Protein AF-A0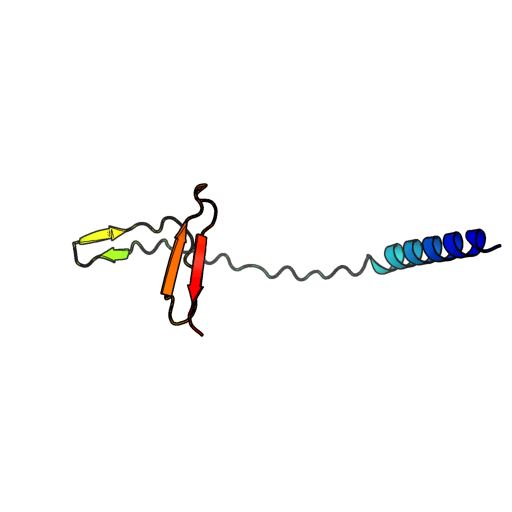A7V9ZTD6-F1 (afdb_monomer)

Radius of gyration: 26.14 Å; Cα contacts (8 Å, |Δi|>4): 48; chains: 1; bounding box: 47×27×77 Å

Foldseek 3Di:
DVVVVVVVVVVVVVVVCVVVVPPPDPPPPPPPPPPPPQPQDQDPVRDTDGDPDDDDDPDPAFDDKDADPVRPDIDIDHDD

Sequence (80 aa):
MLEKLIKKLCGFCLTAFLLTGLIGNAQTKSALSRSDKTEQTCLPTGVCLDAAGRSFAVGNMPLAMTLSPKGDRFVLSLSG

Solvent-accessible surface area (backbone atoms only — not comparable to full-atom values): 5532 Å² total; per-residue (Å²): 121,67,73,66,54,56,56,53,55,56,55,53,54,55,56,52,51,65,72,59,61,79,75,73,80,89,73,78,74,76,74,74,79,74,78,74,71,81,70,61,49,62,43,99,85,72,52,66,44,74,76,95,65,86,88,76,91,86,72,67,57,75,76,48,74,48,73,39,97,84,69,85,49,67,51,74,44,62,62,129

pLDDT: mean 72.93, std 18.08, range [41.94, 96.25]

Secondary structure (DSSP, 8-state):
-THHHHHHHHHHHHHHHHHHTT------------------EE-TTSPEEP--S------S-EEEEEE-TTSS-EEEEE--

Structure (mmCIF, N/CA/C/O backbone):
data_AF-A0A7V9ZTD6-F1
#
_entry.id   AF-A0A7V9ZTD6-F1
#
loop_
_atom_site.group_PDB
_atom_site.id
_atom_site.type_symbol
_atom_site.label_atom_id
_atom_site.label_alt_id
_atom_site.label_comp_id
_atom_site.label_asym_id
_atom_site.label_entity_id
_atom_site.label_seq_id
_atom_site.pdbx_PDB_ins_code
_atom_site.Cartn_x
_atom_site.Cartn_y
_atom_site.Cartn_z
_atom_site.occupancy
_atom_site.B_iso_or_equiv
_atom_site.auth_seq_id
_atom_site.auth_comp_id
_atom_site.auth_asym_id
_atom_site.auth_atom_id
_atom_site.pdbx_PDB_model_num
ATOM 1 N N . MET A 1 1 ? 27.515 3.723 -53.278 1.00 59.53 1 MET A N 1
ATOM 2 C CA . MET A 1 1 ? 28.418 4.556 -52.441 1.00 59.53 1 MET A CA 1
ATOM 3 C C . MET A 1 1 ? 27.855 4.909 -51.055 1.00 59.53 1 MET A C 1
ATOM 5 O O . MET A 1 1 ? 28.630 5.352 -50.218 1.00 59.53 1 MET A O 1
ATOM 9 N N . LEU A 1 2 ? 26.565 4.667 -50.775 1.00 59.72 2 LEU A N 1
ATOM 10 C CA . LEU A 1 2 ? 25.890 5.045 -49.522 1.00 59.72 2 LEU A CA 1
ATOM 11 C C . LEU A 1 2 ? 26.388 4.279 -48.274 1.00 59.72 2 LEU A C 1
ATOM 13 O O . LEU A 1 2 ? 26.562 4.862 -47.209 1.00 59.72 2 LEU A O 1
ATOM 17 N N . GLU A 1 3 ? 26.744 2.999 -48.421 1.00 57.97 3 GLU A N 1
ATOM 18 C CA . GLU A 1 3 ? 27.215 2.164 -47.299 1.00 57.97 3 GLU A CA 1
ATOM 19 C C . GLU A 1 3 ? 28.577 2.585 -46.725 1.00 57.97 3 GLU A C 1
ATOM 21 O O . GLU A 1 3 ? 28.879 2.346 -45.555 1.00 57.97 3 GLU A O 1
ATOM 26 N N . LYS A 1 4 ? 29.401 3.270 -47.531 1.00 57.34 4 LYS A N 1
ATOM 27 C CA . LYS A 1 4 ? 30.690 3.817 -47.079 1.00 57.34 4 LYS A CA 1
ATOM 28 C C . LYS A 1 4 ? 30.507 5.027 -46.153 1.00 57.34 4 LYS A C 1
ATOM 30 O O . LYS A 1 4 ? 31.383 5.293 -45.334 1.00 57.34 4 LYS A O 1
ATOM 35 N N . LEU A 1 5 ? 29.381 5.737 -46.261 1.00 59.69 5 LEU A N 1
ATOM 36 C CA . LEU A 1 5 ? 29.091 6.934 -45.468 1.00 59.69 5 LEU A CA 1
ATOM 37 C C . LEU A 1 5 ? 28.587 6.573 -44.061 1.00 59.69 5 LEU A C 1
ATOM 39 O O . LEU A 1 5 ? 29.021 7.169 -43.079 1.00 59.69 5 LEU A O 1
ATOM 43 N N . ILE A 1 6 ? 27.765 5.524 -43.953 1.00 65.62 6 ILE A N 1
ATOM 44 C CA . ILE A 1 6 ? 27.206 5.032 -42.680 1.00 65.62 6 ILE A CA 1
ATOM 45 C C . ILE A 1 6 ? 28.310 4.480 -41.762 1.00 65.62 6 ILE A C 1
ATOM 47 O O . ILE A 1 6 ? 28.340 4.784 -40.569 1.00 65.62 6 ILE A O 1
ATOM 51 N N . LYS A 1 7 ? 29.287 3.749 -42.319 1.00 57.53 7 LYS A N 1
ATOM 52 C CA . LYS A 1 7 ? 30.450 3.264 -41.550 1.00 57.53 7 LYS A CA 1
ATOM 53 C C . LYS A 1 7 ? 31.340 4.397 -41.026 1.00 57.53 7 LYS A C 1
ATOM 55 O O . LYS A 1 7 ? 31.900 4.266 -39.941 1.00 57.53 7 LYS A O 1
ATOM 60 N N . LYS A 1 8 ? 31.442 5.518 -41.752 1.00 59.56 8 LYS 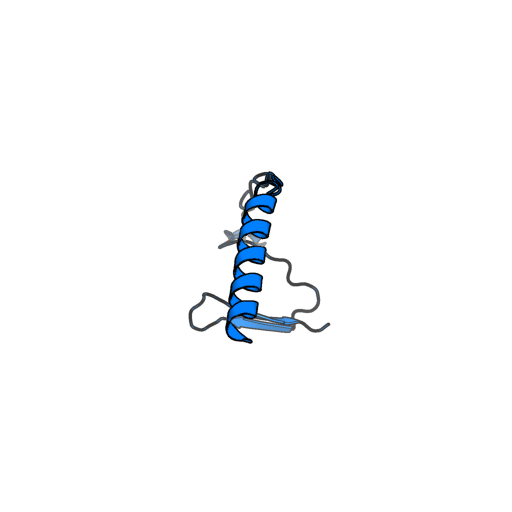A N 1
ATOM 61 C CA . LYS A 1 8 ? 32.202 6.701 -41.309 1.00 59.56 8 LYS A CA 1
ATOM 62 C C . LYS A 1 8 ? 31.521 7.432 -40.149 1.00 59.56 8 LYS A C 1
ATOM 64 O O . LYS A 1 8 ? 32.211 7.866 -39.233 1.00 59.56 8 LYS A O 1
ATOM 69 N N . LEU A 1 9 ? 30.188 7.519 -40.166 1.00 60.03 9 LEU A N 1
ATOM 70 C CA . LEU A 1 9 ? 29.406 8.158 -39.102 1.00 60.03 9 LEU A CA 1
ATOM 71 C C . LEU A 1 9 ? 29.493 7.378 -37.779 1.00 60.03 9 LEU A C 1
ATOM 73 O O . LEU A 1 9 ? 29.683 7.968 -36.719 1.00 60.03 9 LEU A O 1
ATOM 77 N N . CYS A 1 10 ? 29.430 6.044 -37.855 1.00 53.25 10 CYS A N 1
ATOM 78 C CA . CYS A 1 10 ? 29.470 5.175 -36.677 1.00 53.25 10 CYS A CA 1
ATOM 79 C C . CYS A 1 10 ? 30.849 5.179 -35.986 1.00 53.25 10 CYS A C 1
ATOM 81 O O . CYS A 1 10 ? 30.935 5.214 -34.760 1.00 53.25 10 CYS A O 1
ATOM 83 N N . GLY A 1 11 ? 31.938 5.232 -36.767 1.00 56.75 11 GLY A N 1
ATOM 84 C CA . GLY A 1 11 ? 33.298 5.325 -36.224 1.00 56.75 11 GLY A CA 1
ATOM 85 C C . GLY A 1 11 ? 33.574 6.641 -35.491 1.00 56.75 11 GLY A C 1
ATOM 86 O O . GLY A 1 11 ? 34.229 6.635 -34.453 1.00 56.75 11 GLY A O 1
ATOM 87 N N . PHE A 1 12 ? 33.029 7.756 -35.987 1.00 62.81 12 PHE A N 1
ATOM 88 C CA . PHE A 1 12 ? 33.254 9.082 -35.403 1.00 62.81 12 PHE A CA 1
ATOM 89 C C . PHE A 1 12 ? 32.548 9.257 -34.046 1.00 62.81 12 PHE A C 1
ATOM 91 O O . PHE A 1 12 ? 33.119 9.825 -33.112 1.00 62.81 12 PHE A O 1
ATOM 98 N N . CYS A 1 13 ? 31.335 8.709 -33.899 1.00 55.88 13 CYS A N 1
ATOM 99 C CA . CYS A 1 13 ? 30.611 8.711 -32.625 1.00 55.88 13 CYS A CA 1
ATOM 100 C C . CYS A 1 13 ? 31.327 7.885 -31.549 1.00 55.88 13 CYS A C 1
ATOM 102 O O . CYS A 1 13 ? 31.387 8.316 -30.398 1.00 55.88 13 CYS A O 1
ATOM 104 N N . LEU A 1 14 ? 31.906 6.736 -31.918 1.00 59.28 14 LEU A N 1
ATOM 105 C CA . LEU A 1 14 ? 32.595 5.863 -30.965 1.00 59.28 14 LEU A CA 1
ATOM 106 C C . LEU A 1 14 ? 33.860 6.529 -30.398 1.00 59.28 14 LEU A C 1
ATOM 108 O O . LEU A 1 14 ? 34.119 6.455 -29.197 1.00 59.28 14 LEU A O 1
ATOM 112 N N . THR A 1 15 ? 34.616 7.241 -31.241 1.00 61.69 15 THR A N 1
ATOM 113 C CA . THR A 1 15 ? 35.810 7.982 -30.805 1.00 61.69 15 THR A CA 1
ATOM 114 C C . THR A 1 15 ? 35.462 9.206 -29.957 1.00 61.69 15 THR A C 1
ATOM 116 O O . THR A 1 15 ? 36.165 9.496 -28.992 1.00 61.69 15 THR A O 1
ATOM 119 N N . ALA A 1 16 ? 34.355 9.895 -30.260 1.00 59.38 16 ALA A N 1
ATOM 120 C CA . ALA A 1 16 ? 33.896 11.047 -29.481 1.00 59.38 16 ALA A CA 1
ATOM 121 C C . ALA A 1 16 ? 33.393 10.643 -28.082 1.00 59.38 16 ALA A C 1
ATOM 123 O O . ALA A 1 16 ? 33.653 11.344 -27.104 1.00 59.38 16 ALA A O 1
ATOM 124 N N . PHE A 1 17 ? 32.729 9.490 -27.959 1.00 57.91 17 PHE A N 1
ATOM 125 C CA . PHE A 1 17 ? 32.281 8.972 -26.662 1.00 57.91 17 PHE A CA 1
ATOM 126 C C . PHE A 1 17 ? 33.451 8.521 -25.776 1.00 57.91 17 PHE A C 1
ATOM 128 O O . PHE A 1 17 ? 33.443 8.784 -24.575 1.00 57.91 17 PHE A O 1
ATOM 135 N N . LEU A 1 18 ? 34.486 7.905 -26.361 1.00 57.56 18 LEU A N 1
ATOM 136 C CA . LEU A 1 18 ? 35.669 7.461 -25.612 1.00 57.56 18 LEU A CA 1
ATOM 137 C C . LEU A 1 18 ? 36.530 8.623 -25.093 1.00 57.56 18 LEU A C 1
ATOM 139 O O . LEU A 1 18 ? 37.058 8.527 -23.989 1.00 57.56 18 LEU A O 1
ATOM 143 N N . LEU A 1 19 ? 36.636 9.731 -25.834 1.00 55.16 19 LEU A N 1
ATOM 144 C CA . LEU A 1 19 ? 37.385 10.916 -25.385 1.00 55.16 19 LEU A CA 1
ATOM 145 C C . LEU A 1 19 ? 36.620 11.777 -24.366 1.00 55.16 19 LEU A C 1
ATOM 147 O O . LEU A 1 19 ? 37.248 12.448 -23.551 1.00 55.16 19 LEU A O 1
ATOM 151 N N . THR A 1 20 ? 35.284 11.737 -24.367 1.00 56.03 20 THR A N 1
ATOM 152 C CA . THR A 1 20 ? 34.452 12.545 -23.450 1.00 56.03 20 THR A CA 1
ATOM 153 C C . THR A 1 20 ? 34.062 11.788 -22.169 1.00 56.03 20 THR A C 1
ATOM 155 O O . THR A 1 20 ? 33.628 12.392 -21.191 1.00 56.03 20 THR A O 1
ATOM 158 N N . GLY A 1 21 ? 34.260 10.465 -22.131 1.00 52.50 21 GLY A N 1
ATOM 159 C CA . GLY A 1 21 ? 33.890 9.599 -21.005 1.00 52.50 21 GLY A CA 1
ATOM 160 C C . GLY A 1 21 ? 34.728 9.748 -19.727 1.00 52.50 21 GLY A C 1
ATOM 161 O O . GLY A 1 21 ? 34.398 9.113 -18.729 1.00 52.50 21 GLY A O 1
ATOM 162 N N . LEU A 1 22 ? 35.785 10.572 -19.716 1.00 54.88 22 LEU A N 1
ATOM 163 C CA . LEU A 1 22 ? 36.655 10.746 -18.541 1.00 54.88 22 LEU A CA 1
ATOM 164 C C . LEU A 1 22 ? 36.247 11.894 -17.598 1.00 54.88 22 LEU A C 1
ATOM 166 O O . LEU A 1 22 ? 36.852 12.047 -16.541 1.00 54.88 22 LEU A O 1
ATOM 170 N N . ILE A 1 23 ? 35.204 12.669 -17.918 1.00 55.03 23 ILE A N 1
ATOM 171 C CA . ILE A 1 23 ? 34.676 13.735 -17.042 1.00 55.03 23 ILE A CA 1
ATOM 172 C C . ILE A 1 23 ? 33.300 13.306 -16.500 1.00 55.03 23 ILE A C 1
ATOM 174 O O . ILE A 1 23 ? 32.278 13.966 -16.664 1.00 55.03 23 ILE A O 1
ATOM 178 N N . GLY A 1 24 ? 33.263 12.124 -15.882 1.00 48.44 24 GLY A N 1
ATOM 179 C CA . GLY A 1 24 ? 32.088 11.561 -15.219 1.00 48.44 24 GLY A CA 1
ATOM 180 C C . GLY A 1 24 ? 31.963 12.041 -13.773 1.00 48.44 24 GLY A C 1
ATOM 181 O O . GLY A 1 24 ? 32.377 11.353 -12.851 1.00 48.44 24 GLY A O 1
ATOM 182 N N . ASN A 1 25 ? 31.415 13.244 -13.610 1.00 52.88 25 ASN A N 1
ATOM 183 C CA . ASN A 1 25 ? 30.660 13.779 -12.467 1.00 52.88 25 ASN A CA 1
ATOM 184 C C . ASN A 1 25 ? 30.721 13.003 -11.121 1.00 52.88 25 ASN A C 1
ATOM 186 O O . ASN A 1 25 ? 29.835 12.209 -10.802 1.00 52.88 25 ASN A O 1
ATOM 190 N N . ALA A 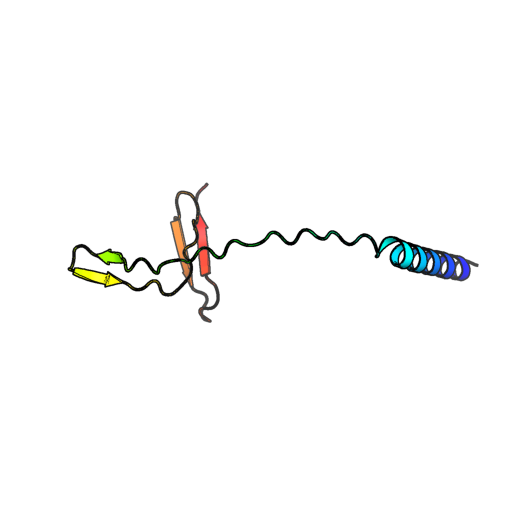1 26 ? 31.707 13.304 -10.270 1.00 49.97 26 ALA A N 1
ATOM 191 C CA . ALA A 1 26 ? 31.704 12.895 -8.864 1.00 49.97 26 ALA A CA 1
ATOM 192 C C . ALA A 1 26 ? 30.757 13.796 -8.045 1.00 49.97 26 ALA A C 1
ATOM 194 O O . ALA A 1 26 ? 31.183 14.705 -7.340 1.00 49.97 26 ALA A O 1
ATOM 195 N N . GLN A 1 27 ? 29.449 13.551 -8.141 1.00 49.72 27 GLN A N 1
ATOM 196 C CA . GLN A 1 27 ? 28.464 14.048 -7.175 1.00 49.72 27 GLN A CA 1
ATOM 197 C C . GLN A 1 27 ? 27.949 12.876 -6.341 1.00 49.72 27 GLN A C 1
ATOM 199 O O . GLN A 1 27 ? 26.787 12.480 -6.424 1.00 49.72 27 GLN A O 1
ATOM 204 N N . THR A 1 28 ? 28.817 12.313 -5.500 1.00 45.34 28 THR A N 1
ATOM 205 C CA . THR A 1 28 ? 28.366 11.506 -4.366 1.00 45.34 28 THR A CA 1
ATOM 206 C C . THR A 1 28 ? 27.758 12.468 -3.357 1.00 45.34 28 THR A C 1
ATOM 208 O O . THR A 1 28 ? 28.440 13.004 -2.486 1.00 45.34 28 THR A O 1
ATOM 211 N N . LYS A 1 29 ? 26.457 12.729 -3.510 1.00 44.06 29 LYS A N 1
ATOM 212 C CA . LYS A 1 29 ? 25.628 13.231 -2.418 1.00 44.06 29 LYS A CA 1
ATOM 213 C C . LYS A 1 29 ? 25.779 12.223 -1.287 1.00 44.06 29 LYS A C 1
ATOM 215 O O . LYS A 1 29 ? 25.191 11.146 -1.340 1.00 44.06 29 LYS A O 1
ATOM 220 N N . SER A 1 30 ? 26.617 12.554 -0.310 1.00 41.94 30 SER A N 1
ATOM 221 C CA . SER A 1 30 ? 26.690 11.855 0.962 1.00 41.94 30 SER A CA 1
ATOM 222 C C . SER A 1 30 ? 25.299 11.910 1.571 1.00 41.94 30 SER A C 1
ATOM 224 O O . SER A 1 30 ? 24.888 12.920 2.142 1.0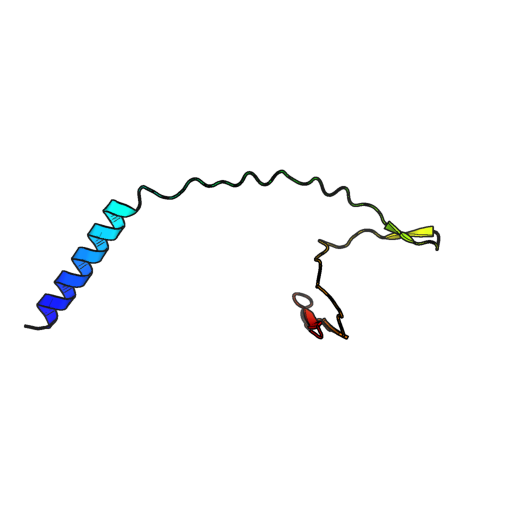0 41.94 30 SER A O 1
ATOM 226 N N . ALA A 1 31 ? 24.539 10.839 1.364 1.00 50.38 31 ALA A N 1
ATOM 227 C CA . ALA A 1 31 ? 23.332 10.573 2.105 1.00 50.38 31 ALA A CA 1
ATOM 228 C C . ALA A 1 31 ? 23.769 10.443 3.562 1.00 50.38 31 ALA A C 1
ATOM 230 O O . ALA A 1 31 ? 24.288 9.413 3.989 1.00 50.38 31 ALA A O 1
ATOM 231 N N . LEU A 1 32 ? 23.620 11.541 4.300 1.00 54.25 32 LEU A N 1
ATOM 232 C CA . LEU A 1 32 ? 23.540 11.528 5.743 1.00 54.25 32 LEU A CA 1
ATOM 233 C C . LEU A 1 32 ? 22.534 10.430 6.084 1.00 54.25 32 LEU A C 1
ATOM 235 O O . LEU A 1 32 ? 21.348 10.556 5.775 1.00 54.25 32 LEU A O 1
ATOM 239 N N . SER A 1 33 ? 23.044 9.326 6.627 1.00 45.56 33 SER A N 1
ATOM 240 C CA . SER A 1 33 ? 22.255 8.244 7.192 1.00 45.56 33 SER A CA 1
ATOM 241 C C . SER A 1 33 ? 21.372 8.862 8.267 1.00 45.56 33 SER A C 1
ATOM 243 O O . SER A 1 33 ? 21.791 9.044 9.410 1.00 45.56 33 SER A O 1
ATOM 245 N N . ARG A 1 34 ? 20.161 9.259 7.869 1.00 48.62 34 ARG A N 1
ATOM 246 C CA . ARG A 1 34 ? 19.065 9.575 8.769 1.00 48.62 34 ARG A CA 1
ATOM 247 C C . ARG A 1 34 ? 18.818 8.269 9.502 1.00 48.62 34 ARG A C 1
ATOM 249 O O . ARG A 1 34 ? 18.229 7.348 8.949 1.00 48.62 34 ARG A O 1
ATOM 256 N N . SER A 1 35 ? 19.414 8.170 10.686 1.00 48.81 35 SER A N 1
ATOM 257 C CA . SER A 1 35 ? 19.075 7.167 11.677 1.00 48.81 35 SER A CA 1
ATOM 258 C C . SER A 1 35 ? 17.609 7.411 11.998 1.00 48.81 35 SER A C 1
ATOM 260 O O . SER A 1 35 ? 17.263 8.297 12.780 1.00 48.81 35 SER A O 1
ATOM 262 N N . ASP A 1 36 ? 16.759 6.735 11.237 1.00 56.28 36 ASP A N 1
ATOM 263 C CA . ASP A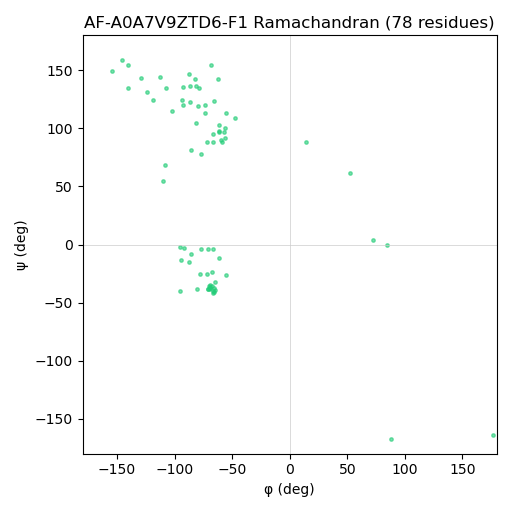 1 36 ? 15.338 6.622 11.476 1.00 56.28 36 ASP A CA 1
ATOM 264 C C . ASP A 1 36 ? 15.242 5.806 12.760 1.00 56.28 36 ASP A C 1
ATOM 266 O O . ASP A 1 36 ? 15.295 4.577 12.748 1.00 56.28 36 ASP A O 1
ATOM 270 N N . LYS A 1 37 ? 15.265 6.501 13.903 1.00 57.22 37 LYS A N 1
ATOM 271 C CA . LYS A 1 37 ? 14.783 5.907 15.140 1.00 57.22 37 LYS A CA 1
ATOM 272 C C . LYS A 1 37 ? 13.373 5.463 14.803 1.00 57.22 37 LYS A C 1
ATOM 274 O O . LYS A 1 37 ? 12.547 6.319 14.505 1.00 57.22 37 LYS A O 1
ATOM 279 N N . THR A 1 38 ? 13.137 4.158 14.785 1.00 62.53 38 THR A N 1
ATOM 280 C CA . THR A 1 38 ? 11.803 3.586 14.661 1.00 62.53 38 THR A CA 1
ATOM 281 C C . THR A 1 38 ? 10.999 4.119 15.845 1.00 62.53 38 THR A C 1
ATOM 283 O O . THR A 1 38 ? 11.065 3.586 16.950 1.00 62.53 38 THR A O 1
ATOM 286 N N . GLU A 1 39 ? 10.373 5.280 15.662 1.00 67.44 39 GLU A N 1
ATOM 287 C CA . GLU A 1 39 ? 9.534 5.946 16.649 1.00 67.44 39 GLU A CA 1
ATOM 288 C C . GLU A 1 39 ? 8.326 5.040 16.825 1.00 67.44 39 GLU A C 1
ATOM 290 O O . GLU A 1 39 ? 7.391 5.036 16.018 1.00 67.44 39 GLU A O 1
ATOM 295 N N . GLN A 1 40 ? 8.415 4.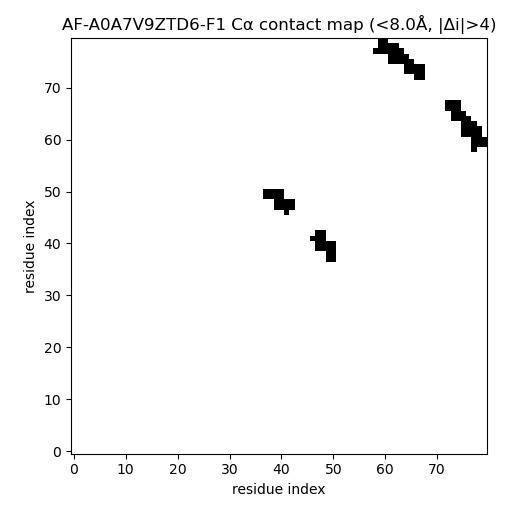186 17.842 1.00 73.81 40 GLN A N 1
ATOM 296 C CA . GLN A 1 40 ? 7.372 3.245 18.182 1.00 73.81 40 GLN A CA 1
ATOM 297 C C . GLN A 1 40 ? 6.129 4.063 18.533 1.00 73.81 40 GLN A C 1
ATOM 299 O O . GLN A 1 40 ? 6.045 4.694 19.588 1.00 73.81 40 GLN A O 1
ATOM 304 N N . THR A 1 41 ? 5.183 4.124 17.599 1.00 83.69 41 THR A N 1
ATOM 305 C CA . THR A 1 41 ? 4.026 5.004 17.726 1.00 83.69 41 THR A CA 1
ATOM 306 C C . THR A 1 41 ? 3.013 4.309 18.617 1.00 83.69 41 THR A C 1
ATOM 308 O O . THR A 1 41 ? 2.344 3.360 18.204 1.00 83.69 41 TH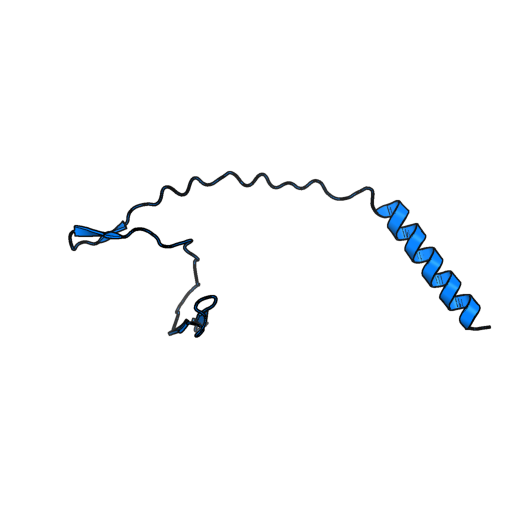R A O 1
ATOM 311 N N . CYS A 1 42 ? 2.916 4.767 19.860 1.00 89.44 42 CYS A N 1
ATOM 312 C CA . CYS A 1 42 ? 1.923 4.272 20.798 1.00 89.44 42 CYS A CA 1
ATOM 313 C C . CYS A 1 42 ? 0.567 4.920 20.531 1.00 89.44 42 CYS A C 1
ATOM 315 O O . CYS A 1 42 ? 0.405 6.138 20.589 1.00 89.44 42 CYS A O 1
ATOM 317 N N . LEU A 1 43 ? -0.415 4.079 20.215 1.00 88.81 43 LEU A N 1
ATOM 318 C CA . LEU A 1 43 ? -1.806 4.476 20.090 1.00 88.81 43 LEU A CA 1
ATOM 319 C C . LEU A 1 43 ? -2.365 4.846 21.474 1.00 88.81 43 LEU A C 1
ATOM 321 O O . LEU A 1 43 ? -1.926 4.293 22.485 1.00 88.81 43 LEU A O 1
ATOM 325 N N . PRO A 1 44 ? -3.398 5.704 21.546 1.00 86.00 44 PRO A N 1
ATOM 326 C CA . PRO A 1 44 ? -4.071 6.044 22.806 1.00 86.00 44 PRO A CA 1
ATOM 327 C C . PRO A 1 44 ? -4.723 4.837 23.503 1.00 86.00 44 PRO A C 1
ATOM 329 O O . PRO A 1 44 ? -5.108 4.924 24.663 1.00 86.00 44 PRO A O 1
ATOM 332 N N . THR A 1 45 ? -4.829 3.697 22.817 1.00 91.31 45 THR A N 1
ATOM 333 C CA . THR A 1 45 ? -5.248 2.408 23.383 1.00 91.31 45 THR A CA 1
ATOM 334 C C . THR A 1 45 ? -4.150 1.714 24.200 1.00 91.31 45 THR A C 1
ATOM 336 O O . THR A 1 45 ? -4.395 0.646 24.752 1.00 91.31 45 THR A O 1
ATOM 339 N N . GLY A 1 46 ? -2.940 2.282 24.262 1.00 90.00 46 GLY A N 1
ATOM 340 C CA . GLY A 1 46 ? -1.772 1.700 24.930 1.00 90.00 46 GLY A CA 1
ATOM 341 C C . GLY A 1 46 ? -0.989 0.698 24.073 1.00 90.00 46 GLY A C 1
ATOM 342 O O . GLY A 1 46 ? 0.025 0.174 24.525 1.00 90.00 46 GLY A O 1
ATOM 343 N N . VAL A 1 47 ? -1.428 0.435 22.836 1.00 92.50 47 VAL A N 1
ATOM 344 C CA . VAL A 1 47 ? -0.728 -0.455 21.898 1.00 92.50 47 VAL A CA 1
ATOM 345 C C . VAL A 1 47 ? 0.320 0.334 21.126 1.00 92.50 47 VAL A C 1
ATOM 347 O O . VAL A 1 47 ? -0.012 1.295 20.434 1.00 92.50 47 VAL A O 1
ATOM 350 N N . CYS A 1 48 ? 1.576 -0.094 21.203 1.00 89.81 48 CYS A N 1
ATOM 351 C CA . CYS A 1 48 ? 2.665 0.505 20.443 1.00 89.81 48 CYS A CA 1
ATOM 352 C C . CYS A 1 48 ? 2.874 -0.229 19.118 1.00 89.81 48 CYS A C 1
ATOM 354 O O . CYS A 1 48 ? 3.133 -1.432 19.096 1.00 89.81 48 CYS A O 1
ATOM 356 N N . LEU A 1 49 ? 2.724 0.507 18.016 1.00 86.25 49 LEU A N 1
ATOM 357 C CA . LEU A 1 49 ? 2.922 0.003 16.665 1.00 86.25 49 LEU A CA 1
ATOM 358 C C . LEU A 1 49 ? 4.395 0.115 16.280 1.00 86.25 49 LEU A C 1
ATOM 360 O O . LEU A 1 49 ? 5.029 1.147 16.507 1.00 86.25 49 LEU A O 1
ATOM 364 N N . ASP A 1 50 ? 4.908 -0.945 15.665 1.00 84.44 50 ASP A N 1
ATOM 365 C CA . ASP A 1 50 ? 6.178 -0.909 14.953 1.00 84.44 50 ASP A CA 1
ATOM 366 C C . ASP A 1 50 ? 5.922 -0.588 13.477 1.00 84.44 50 ASP A C 1
ATOM 368 O O . ASP A 1 50 ? 4.992 -1.119 12.857 1.00 84.44 50 ASP A O 1
ATOM 372 N N . ALA A 1 51 ? 6.720 0.313 12.913 1.00 82.81 51 ALA A N 1
ATOM 373 C CA . ALA A 1 51 ? 6.577 0.689 11.518 1.00 82.81 51 ALA A CA 1
ATOM 374 C C . ALA A 1 51 ? 7.103 -0.452 10.638 1.00 82.81 51 ALA A C 1
ATOM 376 O O . ALA A 1 51 ? 8.301 -0.703 10.572 1.00 82.81 51 ALA A O 1
ATOM 377 N N . ALA A 1 52 ? 6.210 -1.108 9.893 1.00 83.31 52 ALA A N 1
ATOM 378 C CA . ALA A 1 52 ? 6.576 -2.218 9.007 1.00 83.31 52 ALA A CA 1
ATOM 379 C C . ALA A 1 52 ? 7.456 -1.803 7.803 1.00 83.31 52 ALA A C 1
ATOM 381 O O . ALA A 1 52 ? 7.854 -2.648 7.001 1.00 83.31 52 ALA A O 1
ATOM 382 N N . GLY A 1 53 ? 7.741 -0.509 7.632 1.00 85.06 53 GLY A N 1
ATOM 383 C CA . GLY A 1 53 ? 8.537 0.001 6.526 1.00 85.06 53 GLY A CA 1
ATOM 384 C C . GLY A 1 53 ? 8.648 1.521 6.510 1.00 85.06 53 GLY A C 1
ATOM 385 O O . GLY A 1 53 ? 8.371 2.206 7.491 1.00 85.06 53 GLY A O 1
ATOM 386 N N . ARG A 1 54 ? 9.068 2.052 5.359 1.00 85.94 54 ARG A N 1
ATOM 387 C CA . ARG A 1 54 ? 9.265 3.492 5.163 1.00 85.94 54 ARG A CA 1
ATOM 388 C C . ARG A 1 54 ? 7.935 4.201 4.933 1.00 85.94 54 ARG A C 1
ATOM 390 O O . ARG A 1 54 ? 7.142 3.778 4.093 1.00 85.94 54 ARG A O 1
ATOM 397 N N . SER A 1 55 ? 7.754 5.329 5.607 1.00 86.38 55 SER A N 1
ATOM 398 C CA . SER A 1 55 ? 6.627 6.233 5.379 1.00 86.38 55 SER A CA 1
ATOM 399 C C . SER A 1 55 ? 6.885 7.148 4.179 1.00 86.38 55 SER A C 1
ATOM 401 O O . SER A 1 55 ? 7.966 7.724 4.047 1.00 86.38 55 SER A O 1
ATOM 403 N N . PHE A 1 56 ? 5.876 7.321 3.322 1.00 87.94 56 PHE A N 1
ATOM 404 C CA . PHE A 1 56 ? 5.912 8.227 2.171 1.00 87.94 56 PHE A CA 1
ATOM 405 C C . PHE A 1 56 ? 4.745 9.215 2.246 1.00 87.94 56 PHE A C 1
ATOM 407 O O . PHE A 1 56 ? 3.601 8.812 2.445 1.00 87.94 56 PHE A O 1
ATOM 414 N N . ALA A 1 57 ? 5.024 10.508 2.070 1.00 90.25 57 ALA A N 1
ATOM 415 C CA . ALA A 1 57 ? 3.979 11.522 1.970 1.00 90.25 57 ALA A CA 1
ATOM 416 C C . ALA A 1 57 ? 3.281 11.404 0.607 1.00 90.25 57 ALA A C 1
ATOM 418 O O . ALA A 1 57 ? 3.923 11.538 -0.433 1.00 90.25 57 ALA A O 1
ATOM 419 N N . VAL A 1 58 ? 1.972 11.149 0.617 1.00 90.00 58 VAL A N 1
ATOM 420 C CA . VAL A 1 58 ? 1.188 10.850 -0.595 1.00 90.00 58 VAL A CA 1
ATOM 421 C C . VAL A 1 58 ? 0.476 12.061 -1.208 1.00 90.00 58 VAL A C 1
ATOM 423 O O . VAL A 1 58 ? -0.141 11.934 -2.257 1.00 90.00 58 VAL A O 1
ATOM 426 N N . GLY A 1 59 ? 0.582 13.241 -0.594 1.0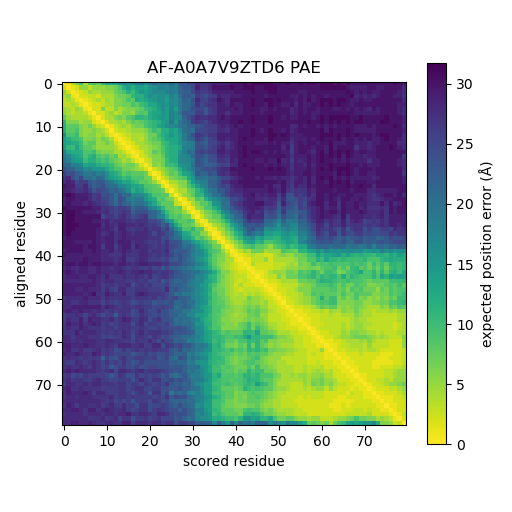0 89.06 59 GLY A N 1
ATOM 427 C CA . GLY A 1 59 ? -0.088 14.461 -1.053 1.00 89.06 59 GLY A CA 1
ATOM 428 C C . GLY A 1 59 ? -1.499 14.635 -0.485 1.00 89.06 59 GLY A C 1
ATOM 429 O O . GLY A 1 59 ? -1.885 13.973 0.479 1.00 89.06 59 GLY A O 1
ATOM 430 N N . ASN A 1 60 ? -2.249 15.577 -1.061 1.00 89.38 60 ASN A N 1
ATOM 431 C CA . ASN A 1 60 ? -3.563 15.973 -0.558 1.00 89.38 60 ASN A CA 1
ATOM 432 C C . ASN A 1 60 ? -4.687 15.105 -1.138 1.00 89.38 60 ASN A C 1
ATOM 434 O O . ASN A 1 60 ? -4.639 14.688 -2.291 1.00 89.38 60 ASN A O 1
ATOM 438 N N . MET A 1 61 ? -5.718 14.891 -0.318 1.00 93.00 61 MET A N 1
ATOM 439 C CA . MET A 1 61 ? -6.981 14.231 -0.665 1.00 93.00 61 MET A CA 1
ATOM 440 C C . MET A 1 61 ? -6.829 12.850 -1.341 1.00 93.00 61 MET A C 1
ATOM 442 O O . MET A 1 61 ? -7.267 12.653 -2.479 1.00 93.00 61 MET A O 1
ATOM 446 N N . PRO A 1 62 ? -6.225 11.865 -0.644 1.00 91.38 62 PRO A N 1
ATOM 447 C CA . PRO A 1 62 ? -6.284 10.476 -1.075 1.00 91.38 62 PRO A CA 1
ATOM 448 C C . PRO A 1 62 ? -7.724 9.967 -0.986 1.00 91.38 62 PRO A C 1
ATOM 450 O O . PRO A 1 62 ? -8.348 10.012 0.071 1.00 91.38 62 PRO A O 1
ATOM 453 N N . LEU A 1 63 ? -8.249 9.483 -2.108 1.00 94.31 63 LEU A N 1
ATOM 454 C CA . LEU A 1 63 ? -9.624 8.998 -2.217 1.00 94.31 63 LEU A CA 1
ATOM 455 C C . LEU A 1 63 ? -9.726 7.487 -2.026 1.00 94.31 63 LEU A C 1
ATOM 457 O O . LEU A 1 63 ? -10.675 6.998 -1.420 1.00 94.31 63 LEU A O 1
ATOM 461 N N . ALA A 1 64 ? -8.768 6.741 -2.575 1.00 94.94 64 ALA A N 1
ATOM 462 C CA . ALA A 1 64 ? -8.794 5.285 -2.553 1.00 94.94 64 ALA A CA 1
ATOM 463 C C . ALA A 1 64 ? -7.383 4.698 -2.648 1.00 94.94 64 ALA A C 1
ATOM 465 O O . ALA A 1 64 ? -6.509 5.267 -3.301 1.00 94.94 64 ALA A O 1
ATOM 466 N N . MET A 1 65 ? -7.185 3.528 -2.040 1.00 94.94 65 MET A N 1
ATOM 467 C CA . MET A 1 65 ? -5.978 2.710 -2.160 1.00 94.94 65 MET A CA 1
ATOM 468 C C . MET A 1 65 ? -6.375 1.271 -2.507 1.00 94.94 65 MET A C 1
ATOM 470 O O . MET A 1 65 ? -7.380 0.763 -2.014 1.00 94.94 65 MET A O 1
ATOM 474 N N . THR A 1 66 ? -5.591 0.594 -3.340 1.00 96.25 66 THR A N 1
ATOM 475 C CA . THR A 1 66 ? -5.759 -0.839 -3.622 1.00 96.25 66 THR A CA 1
ATOM 476 C C . THR A 1 66 ? -4.404 -1.524 -3.717 1.00 96.25 66 THR A C 1
ATOM 478 O O . THR A 1 66 ? -3.488 -1.020 -4.366 1.00 96.25 66 THR A O 1
ATOM 481 N N . LEU A 1 67 ? -4.283 -2.684 -3.070 1.00 95.50 67 LEU A N 1
ATOM 482 C CA . LEU A 1 67 ? -3.083 -3.517 -3.087 1.00 95.50 67 LEU A CA 1
ATOM 483 C C . LEU A 1 67 ? -3.041 -4.397 -4.343 1.00 95.50 67 LEU A C 1
ATOM 485 O O . LEU A 1 67 ? -4.056 -4.938 -4.779 1.00 95.50 67 LEU A O 1
ATOM 489 N N . SER A 1 68 ? -1.844 -4.579 -4.898 1.00 95.38 68 SER A N 1
ATOM 490 C CA . SER A 1 68 ? -1.572 -5.621 -5.891 1.00 95.38 68 SER A CA 1
ATOM 491 C C . SER A 1 68 ? -1.807 -7.000 -5.262 1.00 95.38 68 SER A C 1
ATOM 493 O O . SER A 1 68 ? -1.389 -7.209 -4.122 1.00 95.38 68 SER A O 1
ATOM 495 N N . PRO A 1 69 ? -2.359 -7.985 -5.995 1.00 94.31 69 PRO A N 1
ATOM 496 C CA . PRO A 1 69 ? -2.498 -9.358 -5.502 1.00 94.31 69 PRO A CA 1
ATOM 497 C C . PRO A 1 69 ? -1.177 -9.991 -5.039 1.00 94.31 69 PRO A C 1
ATOM 499 O O . PRO A 1 69 ? -1.180 -10.881 -4.197 1.00 94.31 69 PRO A O 1
ATOM 502 N N . LYS A 1 70 ? -0.042 -9.538 -5.591 1.00 96.00 70 LYS A N 1
ATOM 503 C CA . LYS A 1 70 ? 1.301 -10.004 -5.210 1.00 96.00 70 LYS A CA 1
ATOM 504 C C . LYS A 1 70 ? 1.893 -9.266 -4.002 1.00 96.00 70 LYS A C 1
ATOM 506 O O . LYS A 1 70 ? 2.945 -9.671 -3.523 1.00 96.00 70 LYS A O 1
ATOM 511 N N . GLY A 1 71 ? 1.256 -8.194 -3.525 1.00 91.69 71 GLY A N 1
ATOM 512 C CA . GLY A 1 71 ? 1.702 -7.418 -2.361 1.00 91.69 71 GLY A CA 1
ATOM 513 C C . GLY A 1 71 ? 2.950 -6.553 -2.580 1.00 91.69 71 GLY A C 1
ATOM 514 O O . GLY A 1 71 ? 3.417 -5.923 -1.640 1.00 91.69 71 GLY A O 1
ATOM 515 N N . ASP A 1 72 ? 3.491 -6.488 -3.799 1.00 94.31 72 ASP A N 1
ATOM 516 C CA . ASP A 1 72 ? 4.706 -5.725 -4.125 1.00 94.31 72 ASP A CA 1
ATOM 517 C C . ASP A 1 72 ? 4.426 -4.258 -4.484 1.00 94.31 72 ASP A C 1
ATOM 519 O O . ASP A 1 72 ? 5.339 -3.435 -4.552 1.00 94.31 72 ASP A O 1
ATOM 523 N N . ARG A 1 73 ? 3.161 -3.933 -4.769 1.00 93.94 73 ARG A N 1
ATOM 524 C CA . ARG A 1 73 ? 2.718 -2.624 -5.258 1.00 93.94 73 ARG A CA 1
ATOM 525 C C . ARG A 1 73 ? 1.344 -2.291 -4.711 1.00 93.94 73 ARG A C 1
ATOM 527 O O . ARG A 1 73 ? 0.557 -3.177 -4.382 1.00 93.94 73 ARG A O 1
ATOM 534 N N . PHE A 1 74 ? 1.029 -1.009 -4.714 1.00 94.00 74 PHE A N 1
ATOM 535 C CA . PHE A 1 74 ? -0.317 -0.512 -4.493 1.00 94.00 74 PHE A CA 1
ATOM 536 C C . PHE A 1 74 ? -0.583 0.659 -5.433 1.00 94.00 74 PHE A C 1
ATOM 538 O O . PHE A 1 74 ? 0.346 1.324 -5.894 1.00 94.00 74 PHE A O 1
ATOM 545 N N . VAL A 1 75 ? -1.855 0.887 -5.737 1.00 93.94 75 VAL A N 1
ATOM 546 C CA . VAL A 1 75 ? -2.319 2.061 -6.4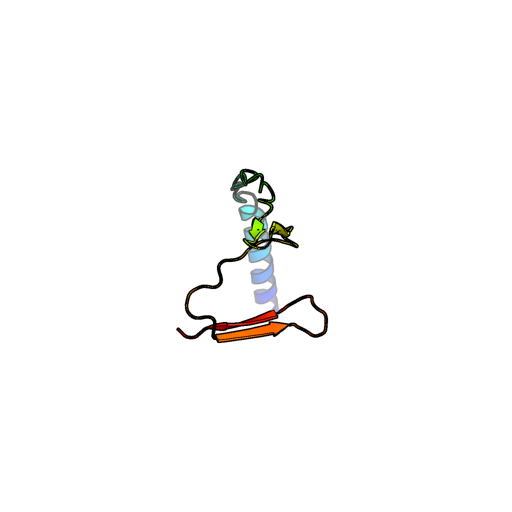75 1.00 93.94 75 VAL A CA 1
ATOM 547 C C . VAL A 1 75 ? -3.029 2.970 -5.490 1.00 93.94 75 VAL A C 1
ATOM 549 O O . VAL A 1 75 ? -3.838 2.502 -4.687 1.00 93.94 75 VAL A O 1
ATOM 552 N N . LEU A 1 76 ? -2.719 4.260 -5.558 1.00 94.44 76 LEU A N 1
ATOM 553 C CA . LEU A 1 76 ? -3.368 5.298 -4.777 1.00 94.44 76 LEU A CA 1
ATOM 554 C C . LEU A 1 76 ? -4.046 6.285 -5.728 1.00 94.44 76 LEU A C 1
ATOM 556 O O . LEU A 1 76 ? -3.394 6.830 -6.616 1.00 94.44 76 LEU A O 1
ATOM 560 N N . SER A 1 77 ? -5.344 6.502 -5.545 1.00 94.31 77 SER A N 1
ATOM 561 C CA . SER A 1 77 ? -6.102 7.533 -6.249 1.00 94.31 77 SER A CA 1
ATOM 562 C C . SER A 1 77 ? -6.122 8.794 -5.402 1.00 94.31 77 SER A C 1
ATOM 564 O O . SER A 1 77 ? -6.572 8.766 -4.256 1.00 94.31 77 SER A O 1
ATOM 566 N N . LEU A 1 78 ? -5.673 9.899 -5.980 1.00 93.38 78 LEU A N 1
ATOM 567 C CA . LEU A 1 78 ? -5.713 11.228 -5.380 1.00 93.38 78 LEU A CA 1
ATOM 568 C C . LEU A 1 78 ? -6.699 12.083 -6.178 1.00 93.38 78 LEU A C 1
ATOM 570 O O . LEU A 1 78 ? -6.770 11.942 -7.399 1.00 93.38 78 LEU A O 1
ATOM 574 N N . SER A 1 79 ? -7.440 12.965 -5.516 1.00 84.12 79 SER A N 1
ATOM 575 C CA . SER A 1 79 ? -8.164 14.041 -6.204 1.00 84.12 79 SER A CA 1
ATOM 576 C C . SER A 1 79 ? -7.403 15.342 -6.047 1.00 84.12 79 SER A C 1
ATOM 578 O O . SER A 1 79 ? -7.268 15.849 -4.931 1.00 84.12 79 SER A O 1
ATOM 580 N N . GLY A 1 80 ? -6.922 15.860 -7.170 1.00 69.44 80 GLY A N 1
ATOM 581 C CA . GLY A 1 80 ? -6.263 17.152 -7.302 1.00 69.44 80 GLY A CA 1
ATOM 582 C C . GLY A 1 80 ? -6.766 17.869 -8.537 1.00 69.44 80 GLY A C 1
ATOM 583 O O . GLY A 1 80 ? -7.183 17.164 -9.484 1.00 69.44 80 GLY A O 1
#

Mean predicted aligned error: 17.82 Å